Protein AF-A0A060CAW5-F1 (afdb_monomer)

Radius of gyration: 15.63 Å; Cα contacts (8 Å, |Δi|>4): 154; chains: 1; bounding box: 38×34×39 Å

Sequence (137 aa):
MDFLKDYDYYIKLNPGTFFYCDITYNPFYFMKEQGKTYGFSFALRKPVQGYPTLWKSVMDFVQENPNDIDANHFLDFVSDDKSETFNGCHFRTSIEVGDLNFFRGEKYQRLANFLDKRNGLYYESWDDSTIRTIGVT

pLDDT: mean 94.91, std 4.71, range [51.03, 98.25]

Organism: NCBI:txid526442

Mean predicted aligned error: 3.26 Å

Structure (mmCIF, N/CA/C/O backbone):
data_AF-A0A060CAW5-F1
#
_entry.id   AF-A0A060CAW5-F1
#
loop_
_atom_site.group_PDB
_atom_site.id
_atom_site.type_symbol
_atom_site.label_atom_id
_atom_site.label_alt_id
_atom_site.label_comp_id
_atom_site.label_asym_id
_atom_site.label_entity_id
_atom_site.label_seq_id
_atom_site.pdbx_PDB_ins_code
_atom_site.Cartn_x
_atom_site.Cartn_y
_atom_site.Cartn_z
_atom_site.occupancy
_atom_site.B_iso_or_equiv
_atom_site.auth_seq_id
_atom_site.auth_comp_id
_atom_site.auth_asym_id
_atom_site.auth_atom_id
_atom_site.pdbx_PDB_model_num
ATOM 1 N N . MET A 1 1 ? -10.483 7.235 -15.972 1.00 51.03 1 MET A N 1
ATOM 2 C CA . MET A 1 1 ? -9.365 6.283 -15.777 1.00 51.03 1 MET A CA 1
ATOM 3 C C . MET A 1 1 ? -9.633 5.044 -16.629 1.00 51.03 1 MET A C 1
ATOM 5 O O . MET A 1 1 ? -10.036 4.017 -16.102 1.00 51.03 1 MET A O 1
ATOM 9 N N . ASP A 1 2 ? -9.457 5.153 -17.949 1.00 74.75 2 ASP A N 1
ATOM 10 C CA . ASP A 1 2 ? -9.740 4.044 -18.882 1.00 74.75 2 ASP A CA 1
ATOM 11 C C . ASP A 1 2 ? -8.477 3.333 -19.382 1.00 74.75 2 ASP A C 1
ATOM 13 O O . ASP A 1 2 ? -8.533 2.167 -19.742 1.00 74.75 2 ASP A O 1
ATOM 17 N N . PHE A 1 3 ? -7.314 3.984 -19.313 1.00 89.25 3 PHE A N 1
ATOM 18 C CA . PHE A 1 3 ? -6.070 3.490 -19.916 1.00 89.25 3 PHE A CA 1
ATOM 19 C C . PHE A 1 3 ? -5.475 2.235 -19.274 1.00 89.25 3 PHE A C 1
ATOM 21 O O . PHE A 1 3 ? -4.670 1.567 -19.907 1.00 89.25 3 PHE A O 1
ATOM 28 N N . LEU A 1 4 ? -5.833 1.922 -18.027 1.00 93.31 4 LEU A N 1
ATOM 29 C CA . LEU A 1 4 ? -5.312 0.743 -17.330 1.00 93.31 4 LEU A CA 1
ATOM 30 C C . LEU A 1 4 ? -6.282 -0.442 -17.348 1.00 93.31 4 LEU A C 1
ATOM 32 O O . LEU A 1 4 ? -5.910 -1.508 -16.871 1.00 93.31 4 LEU A O 1
ATOM 36 N N . LYS A 1 5 ? -7.513 -0.271 -17.851 1.00 93.75 5 LYS A N 1
ATOM 37 C CA . LYS A 1 5 ? -8.590 -1.269 -17.717 1.00 93.75 5 LYS A CA 1
ATOM 38 C C . LYS A 1 5 ? -8.219 -2.631 -18.299 1.00 93.75 5 LYS A C 1
ATOM 40 O O . LYS A 1 5 ? -8.493 -3.634 -17.654 1.00 93.75 5 LYS A O 1
ATOM 45 N N . ASP A 1 6 ? -7.527 -2.636 -19.432 1.00 95.88 6 ASP A N 1
ATOM 46 C CA . ASP A 1 6 ? -7.166 -3.858 -20.160 1.00 95.88 6 ASP A CA 1
ATOM 47 C C . ASP A 1 6 ? -5.867 -4.514 -19.656 1.00 95.88 6 ASP A C 1
ATOM 49 O O . ASP A 1 6 ? -5.365 -5.455 -20.268 1.00 95.88 6 ASP A O 1
ATOM 53 N N . TYR A 1 7 ? -5.302 -4.019 -18.548 1.00 96.44 7 TYR A N 1
ATOM 54 C CA . TYR A 1 7 ? -4.070 -4.539 -17.957 1.00 96.44 7 TYR A CA 1
ATOM 55 C C . TYR A 1 7 ? -4.330 -5.181 -16.594 1.00 96.44 7 TYR A C 1
ATOM 57 O O . TYR A 1 7 ? -5.068 -4.634 -15.767 1.00 96.44 7 TYR A O 1
ATOM 65 N N . ASP A 1 8 ? -3.654 -6.307 -16.356 1.00 96.44 8 ASP A N 1
ATOM 66 C CA . ASP A 1 8 ? -3.633 -7.016 -15.070 1.00 96.44 8 ASP A CA 1
ATOM 67 C C . ASP A 1 8 ? -2.494 -6.542 -14.166 1.00 96.44 8 ASP A C 1
ATOM 69 O O . ASP A 1 8 ? -2.666 -6.466 -12.961 1.00 96.44 8 ASP A O 1
ATOM 73 N N . TYR A 1 9 ? -1.337 -6.188 -14.725 1.00 97.56 9 TYR A N 1
ATOM 74 C CA . TYR A 1 9 ? -0.172 -5.755 -13.954 1.00 97.56 9 TYR A CA 1
ATOM 75 C C . TYR A 1 9 ? 0.319 -4.390 -14.420 1.00 97.56 9 TYR A C 1
ATOM 77 O O . TYR A 1 9 ? 0.164 -4.018 -15.583 1.00 97.56 9 TYR A O 1
ATOM 85 N N . TYR A 1 10 ? 0.965 -3.661 -13.515 1.00 96.44 10 TYR A N 1
ATOM 86 C CA . TYR A 1 10 ? 1.642 -2.407 -13.827 1.00 96.44 10 TYR A CA 1
ATOM 87 C C . TYR A 1 10 ? 3.021 -2.356 -13.176 1.00 96.44 10 TYR A C 1
ATOM 89 O O . TYR A 1 10 ? 3.262 -3.013 -12.166 1.00 96.44 10 TYR A O 1
ATOM 97 N N . ILE A 1 11 ? 3.909 -1.545 -13.752 1.00 95.25 11 ILE A N 1
ATOM 98 C CA . ILE A 1 11 ? 5.115 -1.061 -13.082 1.00 95.25 11 ILE A CA 1
ATOM 99 C C . ILE A 1 11 ? 5.004 0.458 -12.963 1.00 95.25 11 ILE A C 1
ATOM 101 O O . ILE A 1 11 ? 4.833 1.155 -13.965 1.00 95.25 11 ILE A O 1
ATOM 105 N N . LYS A 1 12 ? 5.044 0.986 -11.741 1.00 94.94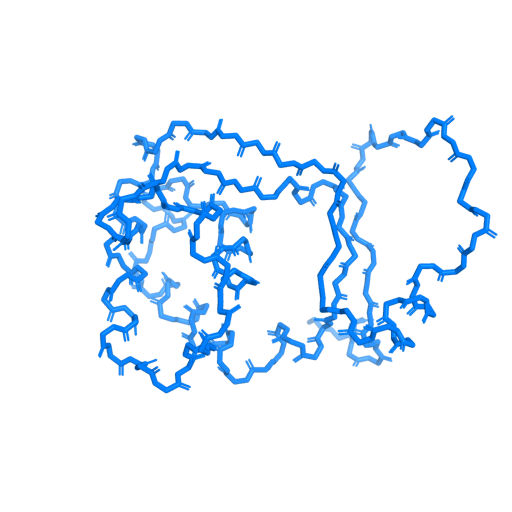 12 LYS A N 1
ATOM 106 C CA . LYS A 1 12 ? 5.085 2.435 -11.505 1.00 94.94 12 LYS A CA 1
ATOM 107 C C . LYS A 1 12 ? 6.540 2.861 -11.422 1.00 94.94 12 LYS A C 1
ATOM 109 O O . LYS A 1 12 ? 7.316 2.266 -10.682 1.00 94.94 12 LYS A O 1
ATOM 114 N N . LEU A 1 13 ? 6.886 3.895 -12.182 1.00 93.06 13 LEU A N 1
ATOM 115 C CA . LEU A 1 13 ? 8.218 4.488 -12.219 1.00 93.06 13 LEU A CA 1
ATOM 116 C C . LEU A 1 13 ? 8.086 5.997 -12.058 1.00 93.06 13 LEU A C 1
ATOM 118 O O . LEU A 1 13 ? 7.467 6.663 -12.888 1.00 93.06 13 LEU A O 1
ATOM 122 N N . ASN A 1 14 ? 8.679 6.544 -11.001 1.00 92.56 14 ASN A N 1
ATOM 123 C CA . ASN A 1 14 ? 8.732 7.992 -10.828 1.00 92.56 14 ASN A CA 1
ATOM 124 C C . ASN A 1 14 ? 9.875 8.607 -11.660 1.00 92.56 14 ASN A C 1
ATOM 126 O O . ASN A 1 14 ? 10.917 7.965 -11.842 1.00 92.56 14 ASN A O 1
ATOM 130 N N . PRO A 1 15 ? 9.740 9.867 -12.115 1.00 94.44 15 PRO A N 1
ATOM 131 C CA . PRO A 1 15 ? 10.853 10.608 -12.700 1.00 94.44 15 PRO A CA 1
ATOM 132 C C . PRO A 1 15 ? 12.083 10.607 -11.782 1.00 94.44 15 PRO A C 1
ATOM 134 O O . PRO A 1 15 ? 11.957 10.747 -10.565 1.00 94.44 15 PRO A O 1
ATOM 137 N N . GLY A 1 16 ? 13.272 10.436 -12.366 1.00 90.62 16 GLY A N 1
ATOM 138 C CA . GLY A 1 16 ? 14.528 10.328 -11.613 1.00 90.62 16 GLY A CA 1
ATOM 139 C C . GLY A 1 16 ? 14.810 8.938 -11.027 1.00 90.62 16 GLY A C 1
ATOM 140 O O . GLY A 1 16 ? 15.721 8.799 -10.214 1.00 90.62 16 GLY A O 1
ATOM 141 N N . THR A 1 17 ? 14.052 7.908 -11.418 1.00 90.19 17 THR A N 1
ATOM 142 C CA . THR A 1 17 ? 14.373 6.509 -11.091 1.00 90.19 17 THR A CA 1
ATOM 143 C C . THR A 1 17 ? 15.529 6.013 -11.959 1.00 90.19 17 THR A C 1
ATOM 145 O O . THR A 1 17 ? 15.483 6.145 -13.181 1.00 90.19 17 THR A O 1
ATOM 148 N N . PHE A 1 18 ? 16.539 5.408 -11.330 1.00 90.75 18 PHE A N 1
ATOM 149 C CA . PHE A 1 18 ? 17.682 4.792 -12.006 1.00 90.75 18 PHE A CA 1
ATOM 150 C C . PHE A 1 18 ? 17.749 3.297 -11.696 1.00 90.75 18 PHE A C 1
ATOM 152 O O . PHE A 1 18 ? 17.609 2.888 -10.543 1.00 90.75 18 PHE A O 1
ATOM 159 N N . PHE A 1 19 ? 18.005 2.499 -12.730 1.00 91.44 19 PHE A N 1
ATOM 160 C CA . PHE A 1 19 ? 18.312 1.078 -12.610 1.00 91.44 19 PHE A CA 1
ATOM 161 C C . PHE A 1 19 ? 19.819 0.892 -12.749 1.00 91.44 19 PHE A C 1
ATOM 163 O O . PHE A 1 19 ? 20.397 1.269 -13.764 1.00 91.44 19 PHE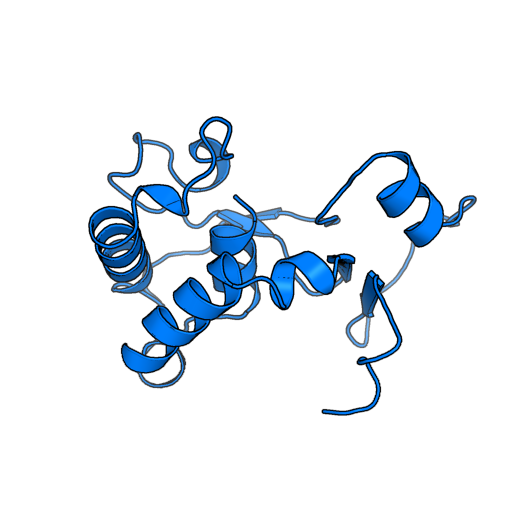 A O 1
ATOM 170 N N . TYR A 1 20 ? 20.452 0.337 -11.717 1.00 93.50 20 TYR A N 1
ATOM 171 C CA . TYR A 1 20 ? 21.899 0.087 -11.706 1.00 93.50 20 TYR A CA 1
ATOM 172 C C . TYR A 1 20 ? 22.278 -1.287 -12.267 1.00 93.50 20 TYR A C 1
ATOM 174 O O . TYR A 1 20 ? 23.447 -1.527 -12.554 1.00 93.50 20 TYR A O 1
ATOM 182 N N . CYS A 1 21 ? 21.296 -2.177 -12.414 1.00 94.12 21 CYS A N 1
ATOM 183 C CA . CYS A 1 21 ? 21.456 -3.519 -12.954 1.00 94.12 21 CYS A CA 1
ATOM 184 C C . CYS A 1 21 ? 20.468 -3.727 -14.102 1.00 94.12 21 CYS A C 1
ATOM 186 O O . CYS A 1 21 ? 19.348 -3.210 -14.055 1.00 94.12 21 CYS A O 1
ATOM 188 N N . ASP A 1 22 ? 20.858 -4.542 -15.079 1.00 95.25 22 ASP A N 1
ATOM 189 C CA . ASP A 1 22 ? 19.961 -4.978 -16.144 1.00 95.25 22 ASP A CA 1
ATOM 190 C C . ASP A 1 22 ? 18.857 -5.884 -15.585 1.00 95.25 22 ASP A C 1
ATOM 192 O O . ASP A 1 22 ? 19.109 -6.801 -14.797 1.00 95.25 22 ASP A O 1
ATOM 196 N N . ILE A 1 23 ? 17.618 -5.655 -16.021 1.00 92.44 23 ILE A N 1
ATOM 197 C CA . ILE A 1 23 ? 16.492 -6.544 -15.725 1.00 92.44 23 ILE A CA 1
ATOM 198 C C . ILE A 1 23 ? 16.469 -7.630 -16.804 1.00 92.44 23 ILE A C 1
ATOM 200 O O . ILE A 1 23 ? 15.975 -7.419 -17.908 1.00 92.44 23 ILE A O 1
ATOM 204 N N . THR A 1 24 ? 17.032 -8.795 -16.490 1.00 96.56 24 THR A N 1
ATOM 205 C CA . THR A 1 24 ? 17.245 -9.893 -17.453 1.00 96.56 24 THR A CA 1
ATOM 206 C C . THR A 1 24 ? 16.053 -10.847 -17.605 1.00 96.56 24 THR A C 1
ATOM 208 O O . THR A 1 24 ? 16.143 -11.835 -18.332 1.00 96.56 24 THR A O 1
ATOM 211 N N . TYR A 1 25 ? 14.929 -10.569 -16.940 1.00 95.19 25 TYR A N 1
ATOM 212 C CA . TYR A 1 25 ? 13.706 -11.376 -16.977 1.00 95.19 25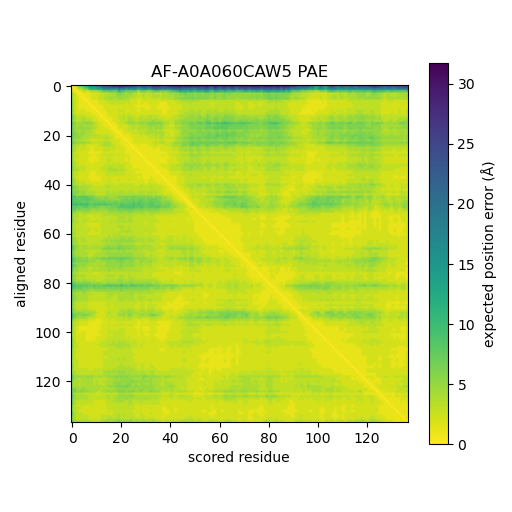 TYR A CA 1
ATOM 213 C C . TYR A 1 25 ? 12.463 -10.494 -17.143 1.00 95.19 25 TYR A C 1
ATOM 215 O O . TYR A 1 25 ? 12.512 -9.288 -16.919 1.00 95.19 25 TYR A O 1
ATOM 223 N N . ASN A 1 26 ? 11.327 -11.086 -17.519 1.00 96.50 26 ASN A N 1
ATOM 224 C CA . ASN A 1 26 ? 10.061 -10.357 -17.603 1.00 96.50 26 ASN A CA 1
ATOM 225 C C . ASN A 1 26 ? 9.391 -10.293 -16.213 1.00 96.50 26 ASN A C 1
ATOM 227 O O . ASN A 1 26 ? 8.920 -11.329 -15.730 1.00 96.50 26 ASN A O 1
ATOM 231 N N . PRO A 1 27 ? 9.302 -9.110 -15.572 1.00 95.25 27 PRO A N 1
ATOM 232 C CA . PRO A 1 27 ? 8.749 -8.996 -14.226 1.00 95.25 27 PRO A CA 1
ATOM 233 C C . PRO A 1 27 ? 7.257 -9.330 -14.173 1.00 95.25 27 PRO A C 1
ATOM 235 O O . PRO A 1 27 ? 6.813 -9.948 -13.214 1.00 95.25 27 PRO A O 1
ATOM 238 N N . PHE A 1 28 ? 6.478 -8.999 -15.205 1.00 97.31 28 PHE A N 1
ATOM 239 C CA . PHE A 1 28 ? 5.045 -9.307 -15.233 1.00 97.31 28 PHE A CA 1
ATOM 240 C C . PHE A 1 28 ? 4.792 -10.809 -15.334 1.00 97.31 28 PHE A C 1
ATOM 242 O O . PHE A 1 28 ? 3.922 -11.344 -14.651 1.00 97.31 28 PHE A O 1
ATOM 249 N N . TYR A 1 29 ? 5.587 -11.495 -16.157 1.00 97.38 29 TYR A N 1
ATOM 250 C CA . TYR A 1 29 ? 5.508 -12.946 -16.285 1.00 97.38 29 TYR A CA 1
ATOM 251 C C . TYR A 1 29 ? 5.888 -13.637 -14.972 1.00 97.38 29 TYR A C 1
ATOM 253 O O . TYR A 1 29 ? 5.151 -14.498 -14.502 1.00 97.38 29 TYR A O 1
ATOM 261 N N . PHE A 1 30 ? 6.969 -13.182 -14.328 1.00 97.31 30 PHE A N 1
ATOM 262 C CA . PHE A 1 30 ? 7.374 -13.667 -13.009 1.00 97.31 30 PHE A CA 1
ATOM 263 C C . PHE A 1 30 ? 6.268 -13.479 -11.962 1.00 97.31 30 PHE A C 1
ATOM 265 O O . PHE A 1 30 ? 5.938 -14.424 -11.251 1.00 97.31 30 PHE A O 1
ATOM 272 N N . MET A 1 31 ? 5.665 -12.287 -11.888 1.00 97.75 31 MET A N 1
ATOM 273 C CA . MET A 1 31 ? 4.575 -12.014 -10.946 1.00 97.75 31 MET A CA 1
ATOM 274 C C . MET A 1 31 ? 3.399 -12.969 -11.165 1.00 97.75 31 MET A C 1
ATOM 276 O O . MET A 1 31 ? 2.913 -13.570 -10.209 1.00 97.75 31 MET A O 1
ATOM 280 N N . LYS A 1 32 ? 2.990 -13.165 -12.423 1.00 97.19 32 LYS A N 1
ATOM 281 C CA . LYS A 1 32 ? 1.869 -14.037 -12.779 1.00 97.19 32 LYS A CA 1
ATOM 282 C C . LYS A 1 32 ? 2.148 -15.513 -12.494 1.00 97.19 32 LYS A C 1
ATOM 284 O O . LYS A 1 32 ? 1.337 -16.161 -11.841 1.00 97.19 32 LYS A O 1
ATOM 289 N N . GLU A 1 33 ? 3.278 -16.051 -12.954 1.00 97.62 33 GLU A N 1
ATOM 290 C CA . GLU A 1 33 ? 3.614 -17.470 -12.758 1.00 97.62 33 GLU A CA 1
ATOM 291 C C . GLU A 1 33 ? 3.834 -17.832 -11.290 1.00 97.62 33 GLU A C 1
ATOM 293 O O . GLU A 1 33 ? 3.495 -18.933 -10.866 1.00 97.62 33 GLU A O 1
ATOM 298 N N . GLN A 1 34 ? 4.394 -16.907 -10.510 1.00 97.81 34 GLN A N 1
ATOM 299 C CA . GLN A 1 34 ? 4.685 -17.127 -9.095 1.00 97.81 34 GLN A CA 1
ATOM 300 C C . GLN A 1 34 ? 3.535 -16.696 -8.172 1.00 97.81 34 GLN A C 1
ATOM 302 O O . GLN A 1 34 ? 3.711 -16.696 -6.951 1.00 97.81 34 GLN A O 1
ATOM 307 N N . GLY A 1 35 ? 2.385 -16.297 -8.735 1.00 96.12 35 GLY A N 1
ATOM 308 C CA . GLY A 1 35 ? 1.207 -15.864 -7.980 1.00 96.12 35 GLY A CA 1
ATOM 309 C C . GLY A 1 35 ? 1.490 -14.692 -7.035 1.00 96.12 35 GLY A C 1
ATOM 310 O O . GLY A 1 35 ? 1.040 -14.697 -5.892 1.00 96.12 35 GLY A O 1
ATOM 311 N N . LYS A 1 36 ? 2.305 -13.723 -7.464 1.00 96.94 36 LYS A N 1
ATOM 312 C CA . LYS A 1 36 ? 2.697 -12.562 -6.656 1.00 96.94 36 LYS A CA 1
ATOM 313 C C . LYS A 1 36 ? 1.777 -11.377 -6.925 1.00 96.94 36 LYS A C 1
ATOM 315 O O . LYS A 1 36 ? 1.592 -10.967 -8.068 1.00 96.94 36 LYS A O 1
ATOM 320 N N . THR A 1 37 ? 1.284 -10.785 -5.843 1.00 96.62 37 THR A N 1
ATOM 321 C CA . THR A 1 37 ? 0.395 -9.616 -5.876 1.00 96.62 37 THR A CA 1
ATOM 322 C C . THR A 1 37 ? 1.156 -8.299 -5.968 1.00 96.62 37 THR A C 1
ATOM 324 O O . THR A 1 37 ? 0.759 -7.394 -6.698 1.00 96.62 37 THR A O 1
ATOM 327 N N . TYR A 1 38 ? 2.249 -8.168 -5.216 1.00 97.50 38 TYR A N 1
ATOM 328 C CA . TYR A 1 38 ? 2.950 -6.899 -5.062 1.00 97.50 38 TYR A CA 1
ATOM 329 C C . TYR A 1 38 ? 4.462 -7.097 -4.944 1.00 97.50 38 TYR A C 1
ATOM 331 O O . TYR A 1 38 ? 4.930 -7.998 -4.249 1.00 97.5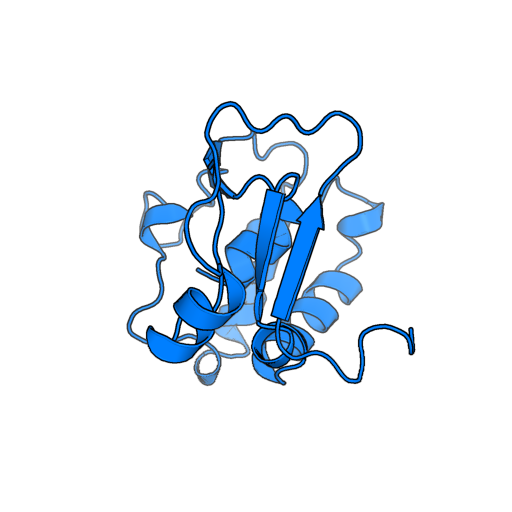0 38 TYR A O 1
ATOM 339 N N . GLY A 1 39 ? 5.219 -6.248 -5.631 1.00 96.62 39 GLY A N 1
ATOM 340 C CA . GLY A 1 39 ? 6.673 -6.221 -5.641 1.00 96.62 39 GLY A CA 1
ATOM 341 C C . GLY A 1 39 ? 7.186 -4.805 -5.405 1.00 96.62 39 GLY A C 1
ATOM 342 O O . GLY A 1 39 ? 6.704 -3.846 -6.007 1.00 96.62 39 GLY A O 1
ATOM 343 N N . PHE A 1 40 ? 8.189 -4.681 -4.542 1.00 95.31 40 PHE A N 1
ATOM 344 C CA . PHE A 1 40 ? 8.827 -3.420 -4.173 1.00 95.31 40 PHE A CA 1
ATOM 345 C C . PHE A 1 40 ? 10.347 -3.602 -4.129 1.00 95.31 40 PHE A C 1
ATOM 347 O O . PHE A 1 40 ? 10.838 -4.714 -3.945 1.00 95.31 40 PHE A O 1
ATOM 354 N N . SER A 1 41 ? 11.102 -2.511 -4.278 1.00 92.94 41 SER A N 1
ATOM 355 C CA . SER A 1 41 ? 12.571 -2.554 -4.155 1.00 92.94 41 SER A CA 1
ATOM 356 C C . SER A 1 41 ? 13.086 -2.066 -2.802 1.00 92.94 41 SER A C 1
ATOM 358 O O . SER A 1 41 ? 14.129 -2.524 -2.349 1.00 92.94 41 SER A O 1
ATOM 360 N N . PHE A 1 42 ? 12.376 -1.140 -2.150 1.00 93.00 42 PHE A N 1
ATOM 361 C CA . PHE A 1 42 ? 12.796 -0.556 -0.875 1.00 93.00 42 PHE A CA 1
ATOM 362 C C . PHE A 1 42 ? 11.629 -0.463 0.104 1.00 93.00 42 PHE A C 1
ATOM 364 O O . PHE A 1 42 ? 10.530 -0.056 -0.270 1.00 93.00 42 PHE A O 1
ATOM 371 N N . ALA A 1 43 ? 11.906 -0.779 1.364 1.00 95.31 43 ALA A N 1
ATOM 372 C CA . ALA A 1 43 ? 11.052 -0.486 2.505 1.00 95.31 43 ALA A CA 1
ATOM 373 C C . ALA A 1 43 ? 11.729 0.575 3.379 1.00 95.31 43 AL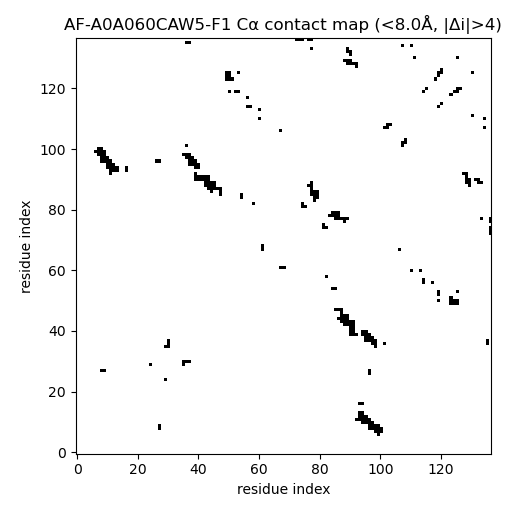A A C 1
ATOM 375 O O . ALA A 1 43 ? 12.953 0.580 3.518 1.00 95.31 43 ALA A O 1
ATOM 376 N N . LEU A 1 44 ? 10.943 1.485 3.945 1.00 94.56 44 LEU A N 1
ATOM 377 C CA . LEU A 1 44 ? 11.416 2.585 4.780 1.00 94.56 44 LEU A CA 1
ATOM 378 C C . LEU A 1 44 ? 10.542 2.689 6.028 1.00 94.56 44 LEU A C 1
ATOM 380 O O . LEU A 1 44 ? 9.362 2.360 5.986 1.00 94.56 44 LEU A O 1
ATOM 384 N N . ARG A 1 45 ? 11.101 3.212 7.120 1.00 94.88 45 ARG A N 1
ATOM 385 C CA . ARG A 1 45 ? 10.354 3.553 8.336 1.00 94.88 45 ARG A CA 1
ATOM 386 C C . ARG A 1 45 ? 10.232 5.071 8.428 1.00 94.88 45 ARG A C 1
ATOM 388 O O . ARG A 1 45 ? 11.249 5.763 8.392 1.00 94.88 45 ARG A O 1
ATOM 395 N N . LYS A 1 46 ? 9.007 5.592 8.511 1.00 89.69 46 LYS A N 1
ATOM 396 C CA . LYS A 1 46 ? 8.738 7.031 8.680 1.00 89.69 46 LYS A CA 1
ATOM 397 C C . LYS A 1 46 ? 8.142 7.329 10.060 1.00 89.69 46 LYS A C 1
ATOM 399 O O . LYS A 1 46 ? 7.436 6.483 10.609 1.00 89.69 46 LYS A O 1
ATOM 404 N N . PRO A 1 47 ? 8.392 8.531 10.611 1.00 90.19 47 PRO A N 1
ATOM 405 C CA . PRO A 1 47 ? 7.725 8.986 11.824 1.00 90.19 47 PRO A CA 1
ATOM 406 C C . PRO A 1 47 ? 6.206 9.102 11.611 1.00 90.19 47 PRO A C 1
ATOM 408 O O . PRO A 1 47 ? 5.756 9.720 10.648 1.00 90.19 47 PRO A O 1
ATOM 411 N N . VAL A 1 48 ? 5.416 8.529 12.522 1.00 91.44 48 VAL A N 1
ATOM 412 C CA . VAL A 1 48 ? 3.945 8.452 12.415 1.00 91.44 48 VAL A CA 1
ATOM 413 C C . VAL A 1 48 ? 3.216 9.751 12.781 1.00 91.44 48 VAL A C 1
ATOM 415 O O . VAL A 1 48 ? 2.007 9.861 12.606 1.00 91.44 48 VAL A O 1
ATOM 418 N N . GLN A 1 49 ? 3.940 10.766 13.263 1.00 90.50 49 GLN A N 1
ATOM 419 C CA . GLN A 1 49 ? 3.384 12.045 13.719 1.00 90.50 49 GLN A CA 1
ATOM 420 C C . GLN A 1 49 ? 2.630 12.805 12.617 1.00 90.50 49 GLN A C 1
ATOM 422 O O . GLN A 1 49 ? 1.772 13.620 12.934 1.00 90.50 49 GLN A O 1
ATOM 427 N N . GLY A 1 50 ? 2.944 12.554 11.341 1.00 87.75 50 GLY A N 1
ATOM 428 C CA . GLY A 1 50 ? 2.249 13.169 10.206 1.00 87.75 50 GLY A CA 1
ATOM 429 C C . GLY A 1 50 ? 0.889 12.543 9.882 1.00 87.75 50 GLY A C 1
ATOM 430 O O . GLY A 1 50 ? 0.135 13.122 9.106 1.00 87.75 50 GLY A O 1
ATOM 431 N N . TYR A 1 51 ? 0.575 11.376 10.446 1.00 93.62 51 TYR A N 1
ATOM 432 C CA . TYR A 1 51 ? -0.658 10.628 10.182 1.00 93.62 51 TYR A CA 1
ATOM 433 C C . TYR A 1 51 ? -1.166 9.895 11.442 1.00 93.62 51 TYR A C 1
ATOM 435 O O . TYR A 1 51 ? -1.361 8.674 11.435 1.00 93.62 51 TYR A O 1
ATOM 443 N N . PRO A 1 52 ? -1.355 10.622 12.563 1.00 94.19 52 PRO A N 1
ATOM 444 C CA . PRO A 1 52 ? -1.603 10.033 13.878 1.00 94.19 52 PRO A CA 1
ATOM 445 C C . PRO A 1 52 ? -2.889 9.201 13.960 1.00 94.19 52 PRO A C 1
ATOM 447 O O . PRO A 1 52 ? -2.983 8.331 14.826 1.00 94.19 52 PRO A O 1
ATOM 450 N N . THR A 1 53 ? -3.880 9.432 13.090 1.00 96.75 53 THR A N 1
ATOM 451 C CA . THR A 1 53 ? -5.147 8.682 13.122 1.00 96.75 53 THR A CA 1
ATOM 452 C C . THR A 1 53 ? -5.220 7.538 12.113 1.00 96.75 53 THR A C 1
ATOM 454 O O . THR A 1 53 ? -6.209 6.796 12.118 1.00 96.75 53 THR A O 1
ATOM 457 N N . LEU A 1 54 ? -4.182 7.340 11.290 1.00 96.75 54 LEU A N 1
ATOM 458 C CA . LEU A 1 54 ? -4.167 6.298 10.262 1.00 96.75 54 LEU A CA 1
ATOM 459 C C . LEU A 1 54 ? -4.330 4.907 10.869 1.00 96.75 54 LEU A C 1
ATOM 461 O O . LEU A 1 54 ? -5.286 4.213 10.541 1.00 96.75 54 LEU A O 1
ATOM 465 N N . TRP A 1 55 ? -3.442 4.514 11.788 1.00 96.88 55 TRP A N 1
ATOM 466 C CA . TRP A 1 55 ? -3.464 3.156 12.339 1.00 96.88 55 TRP A CA 1
ATOM 467 C C . TRP A 1 55 ? -4.760 2.849 13.076 1.00 96.88 55 TRP A C 1
ATOM 469 O O . TRP A 1 55 ? -5.357 1.797 12.874 1.00 96.88 55 TRP A O 1
ATOM 479 N N . LYS A 1 56 ? -5.252 3.813 13.860 1.00 97.44 56 LYS A N 1
ATOM 480 C CA . LYS A 1 56 ? -6.555 3.695 14.511 1.00 97.44 56 LYS A CA 1
ATOM 481 C C . LYS A 1 56 ? -7.666 3.450 13.486 1.00 97.44 56 LYS A C 1
ATOM 483 O O . LYS A 1 56 ? -8.472 2.552 13.677 1.00 97.44 56 LYS A O 1
ATOM 488 N N . SER A 1 57 ? -7.682 4.201 12.384 1.00 98.00 57 SER A N 1
ATOM 489 C CA . SER A 1 57 ? -8.679 4.018 11.322 1.00 98.00 57 SER A CA 1
ATOM 490 C C . SER A 1 57 ? -8.563 2.653 10.636 1.00 98.00 57 SER A C 1
ATOM 492 O O . SER A 1 57 ? -9.580 2.063 10.289 1.00 98.00 57 SER A O 1
ATOM 494 N N . VAL A 1 58 ? -7.351 2.120 10.473 1.00 97.50 58 VAL A N 1
ATOM 495 C CA . VAL A 1 58 ? -7.137 0.761 9.947 1.00 97.50 58 VAL A CA 1
ATOM 496 C C . VAL A 1 58 ? -7.657 -0.291 10.926 1.00 97.50 58 VAL A C 1
ATOM 498 O O . VAL A 1 58 ? -8.343 -1.217 10.510 1.00 97.50 58 VAL A O 1
ATOM 501 N N . MET A 1 59 ? -7.388 -0.146 12.224 1.00 97.56 59 MET A N 1
ATOM 502 C CA . MET A 1 59 ? -7.893 -1.081 13.235 1.00 97.56 59 MET A CA 1
ATOM 503 C C . MET A 1 59 ? -9.421 -1.032 13.352 1.00 97.56 59 MET A C 1
ATOM 505 O O . MET A 1 59 ? -10.043 -2.086 13.456 1.00 97.56 59 MET A O 1
ATOM 509 N N . ASP A 1 60 ? -10.035 0.152 13.250 1.00 98.25 60 ASP A N 1
ATOM 510 C CA . ASP A 1 60 ? -11.496 0.285 13.155 1.00 98.25 60 ASP A CA 1
ATOM 511 C C . ASP A 1 60 ? -12.030 -0.498 11.934 1.00 98.25 60 ASP A C 1
ATOM 513 O O . ASP A 1 60 ? -12.980 -1.270 12.052 1.00 98.25 60 ASP A O 1
ATOM 517 N N . PHE A 1 61 ? -11.379 -0.371 10.768 1.00 98.06 61 PHE A N 1
ATOM 518 C CA . PHE A 1 61 ? -11.746 -1.129 9.566 1.00 98.06 61 PHE A CA 1
ATOM 519 C C . PHE A 1 61 ? -11.640 -2.646 9.776 1.00 98.06 61 PHE A C 1
ATOM 521 O O . PHE A 1 61 ? -12.558 -3.372 9.394 1.00 98.06 61 PHE A O 1
ATOM 528 N N . VAL A 1 62 ? -10.549 -3.120 10.389 1.00 96.94 62 VAL A N 1
ATOM 529 C CA . VAL A 1 62 ? -10.315 -4.543 10.695 1.00 96.94 62 VAL A CA 1
ATOM 530 C C . VAL A 1 62 ? -11.403 -5.090 11.622 1.00 96.94 62 VAL A C 1
ATOM 532 O O . VAL A 1 62 ? -11.908 -6.187 11.390 1.00 96.94 62 VAL A O 1
ATOM 535 N N . GLN A 1 63 ? -11.800 -4.325 12.642 1.00 97.44 63 GLN A N 1
ATOM 536 C CA . GLN A 1 63 ? -12.872 -4.708 13.565 1.00 97.44 63 GLN A CA 1
ATOM 537 C C . GLN A 1 63 ? -14.231 -4.810 12.863 1.00 97.44 63 GLN A C 1
ATOM 539 O O . GLN A 1 63 ? -15.004 -5.724 13.152 1.00 97.44 63 GLN A O 1
ATOM 544 N N . GLU A 1 64 ? -14.519 -3.900 11.931 1.00 98.00 64 GLU A N 1
ATOM 545 C CA . GLU A 1 64 ? -15.756 -3.911 11.144 1.00 98.00 64 GLU A CA 1
ATOM 546 C C . GLU A 1 64 ? -15.747 -4.972 10.025 1.00 98.00 64 GLU A C 1
ATOM 548 O O . GLU A 1 64 ? -16.810 -5.427 9.600 1.00 98.00 64 GLU A O 1
ATOM 553 N N . ASN A 1 65 ? -14.567 -5.391 9.549 1.00 97.56 65 ASN A N 1
ATOM 554 C CA . ASN A 1 65 ? -14.396 -6.279 8.392 1.00 97.56 65 ASN A CA 1
ATOM 555 C C . ASN A 1 65 ? -13.413 -7.439 8.662 1.00 97.56 65 ASN A C 1
ATOM 557 O O . ASN A 1 65 ? -12.479 -7.644 7.884 1.00 97.56 65 ASN A O 1
ATOM 561 N N . PRO A 1 66 ? -13.619 -8.265 9.704 1.00 96.25 66 PRO A N 1
ATOM 562 C CA . PRO A 1 66 ? -12.666 -9.318 10.066 1.00 96.25 66 PRO A CA 1
ATOM 563 C C . PRO A 1 66 ? -12.466 -10.365 8.956 1.00 96.25 66 PRO A C 1
ATOM 565 O O . PRO A 1 66 ? -11.391 -10.941 8.837 1.00 96.25 66 PRO A O 1
ATOM 568 N N . ASN A 1 67 ? -13.473 -10.579 8.100 1.00 96.06 67 ASN A N 1
ATOM 569 C CA . ASN A 1 67 ? -13.411 -11.524 6.973 1.00 96.06 67 ASN A CA 1
ATOM 570 C C . ASN A 1 67 ? -12.553 -11.028 5.793 1.00 96.06 67 ASN A C 1
ATOM 572 O O . ASN A 1 67 ? -12.234 -11.798 4.877 1.00 96.06 67 ASN A O 1
ATOM 576 N N . ASP A 1 68 ? -12.202 -9.741 5.774 1.00 95.69 68 ASP A N 1
ATOM 577 C CA . ASP A 1 68 ? -11.365 -9.186 4.716 1.00 95.69 68 ASP A CA 1
ATOM 578 C C . ASP A 1 68 ? -9.879 -9.478 4.965 1.00 95.69 68 ASP A C 1
ATOM 580 O O . ASP A 1 68 ? -9.114 -9.503 4.001 1.00 95.69 68 ASP A O 1
ATOM 584 N N . ILE A 1 69 ? -9.498 -9.805 6.204 1.00 95.19 69 ILE A N 1
ATOM 585 C CA . ILE A 1 69 ? -8.115 -10.059 6.617 1.00 95.19 69 ILE A CA 1
ATOM 586 C C . ILE A 1 69 ? -7.704 -11.488 6.269 1.00 95.19 69 ILE A C 1
ATOM 588 O O . ILE A 1 69 ? -8.412 -12.451 6.569 1.00 95.19 69 ILE A O 1
ATOM 592 N N . ASP A 1 70 ? -6.562 -11.627 5.601 1.00 94.62 70 ASP A N 1
ATOM 593 C CA . ASP A 1 70 ? -5.986 -12.939 5.313 1.00 94.62 70 ASP A CA 1
ATOM 594 C C . ASP A 1 70 ? -5.410 -13.557 6.593 1.00 94.62 70 ASP A C 1
ATOM 596 O O . ASP A 1 70 ? -4.808 -12.860 7.400 1.00 94.62 70 ASP A O 1
ATOM 600 N N . ALA A 1 71 ? -5.556 -14.867 6.795 1.00 94.50 71 ALA A N 1
ATOM 601 C CA . ALA A 1 71 ? -5.022 -15.529 7.988 1.00 94.50 71 ALA A CA 1
ATOM 602 C C . ALA A 1 71 ? -3.480 -15.522 8.048 1.00 94.50 71 ALA A C 1
ATOM 604 O O . ALA A 1 71 ? -2.913 -15.644 9.130 1.00 94.50 71 ALA A O 1
ATOM 605 N N . ASN A 1 72 ? -2.810 -15.377 6.900 1.00 94.25 72 ASN A N 1
ATOM 606 C CA . ASN A 1 72 ? -1.353 -15.345 6.760 1.00 94.25 72 ASN A CA 1
ATOM 607 C C . ASN A 1 72 ? -0.843 -13.941 6.391 1.00 94.25 72 ASN A C 1
ATOM 609 O O . ASN A 1 72 ? 0.156 -13.803 5.681 1.00 94.25 72 ASN A O 1
ATOM 613 N N . HIS A 1 73 ? -1.555 -12.906 6.832 1.00 94.00 73 HIS A N 1
ATOM 614 C CA . HIS A 1 73 ? -1.200 -11.513 6.597 1.00 94.00 73 HIS A CA 1
ATOM 615 C C . HIS A 1 73 ? 0.154 -11.144 7.239 1.00 94.00 73 HIS A C 1
ATOM 617 O O . HIS A 1 73 ? 0.590 -11.735 8.231 1.00 94.00 73 HIS A O 1
ATOM 623 N N . PHE A 1 74 ? 0.849 -10.162 6.671 1.00 94.75 74 PHE A N 1
ATOM 624 C CA . PHE A 1 74 ? 2.214 -9.787 7.037 1.00 94.75 74 PHE A CA 1
ATOM 625 C C . PHE A 1 74 ? 2.247 -8.699 8.125 1.00 94.75 74 PHE A C 1
ATOM 627 O O . PHE A 1 74 ? 2.915 -7.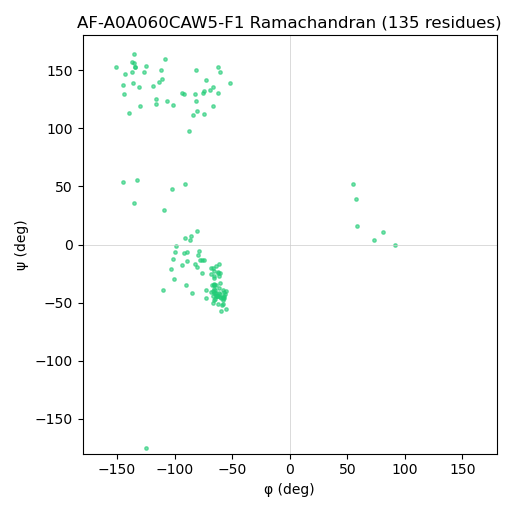673 7.980 1.00 94.75 74 PHE A O 1
ATOM 634 N N . LEU A 1 75 ? 1.529 -8.925 9.233 1.00 95.69 75 LEU A N 1
ATOM 635 C CA . LEU A 1 75 ? 1.387 -7.952 10.328 1.00 95.69 75 LEU A CA 1
ATOM 636 C C . LEU A 1 75 ? 2.722 -7.489 10.906 1.00 95.69 75 LEU A C 1
ATOM 638 O O . LEU A 1 75 ? 2.913 -6.298 11.146 1.00 95.69 75 LEU A O 1
ATOM 642 N N . ASP A 1 76 ? 3.640 -8.434 11.099 1.00 96.06 76 ASP A N 1
ATOM 643 C CA . ASP A 1 76 ? 4.932 -8.199 11.747 1.00 96.06 76 ASP A CA 1
ATOM 644 C C . ASP A 1 76 ? 5.802 -7.191 10.978 1.00 96.06 76 ASP A C 1
ATOM 646 O O . ASP A 1 76 ? 6.757 -6.639 11.519 1.00 96.06 76 ASP A O 1
ATOM 650 N N . PHE A 1 77 ? 5.487 -6.918 9.706 1.00 96.88 77 PHE A N 1
ATOM 651 C CA . PHE A 1 77 ? 6.152 -5.861 8.954 1.00 96.88 77 PHE A CA 1
ATOM 652 C C . PHE A 1 77 ? 5.724 -4.462 9.407 1.00 96.88 77 PHE A C 1
ATOM 654 O O . PHE A 1 77 ? 6.557 -3.557 9.473 1.00 96.88 77 PHE A O 1
ATOM 661 N N . VAL A 1 78 ? 4.436 -4.276 9.706 1.00 96.44 78 VAL A N 1
ATOM 662 C CA . VAL A 1 78 ? 3.817 -2.970 9.989 1.00 96.44 78 VAL A CA 1
ATOM 663 C C . VAL A 1 78 ? 3.602 -2.698 11.478 1.00 96.44 78 VAL A C 1
ATOM 665 O O . VAL A 1 78 ? 3.335 -1.558 11.856 1.00 96.44 78 VAL A O 1
ATOM 668 N N . SER A 1 79 ? 3.729 -3.706 12.338 1.00 97.00 79 SER A N 1
ATOM 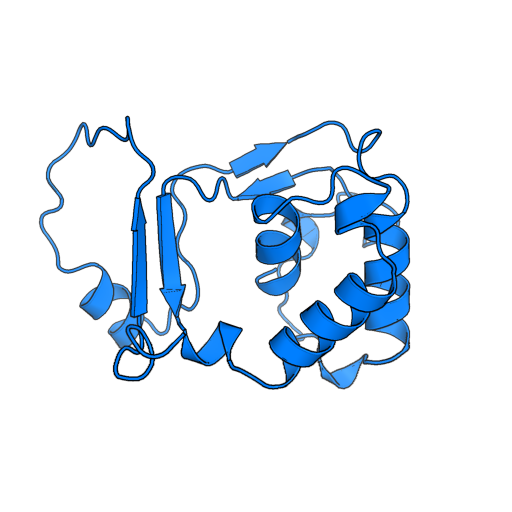669 C CA . SER A 1 79 ? 3.551 -3.575 13.782 1.00 97.00 79 SER A CA 1
ATOM 670 C C . SER A 1 79 ? 4.529 -4.477 14.527 1.00 97.00 79 SER A C 1
ATOM 672 O O . SER A 1 79 ? 4.623 -5.670 14.256 1.00 97.00 79 SER A O 1
ATOM 674 N N . ASP A 1 80 ? 5.236 -3.892 15.495 1.00 96.62 80 ASP A N 1
ATOM 675 C CA . ASP A 1 80 ? 6.213 -4.598 16.334 1.00 96.62 80 ASP A CA 1
ATOM 676 C C . ASP A 1 80 ? 5.541 -5.205 17.596 1.00 96.62 80 ASP A C 1
ATOM 678 O O . ASP A 1 80 ? 6.173 -5.921 18.374 1.00 96.62 80 ASP A O 1
ATOM 682 N N . ASP A 1 81 ? 4.257 -4.906 17.819 1.00 96.06 81 ASP A N 1
ATOM 683 C CA . ASP A 1 81 ? 3.510 -5.120 19.064 1.00 96.06 81 ASP A CA 1
ATOM 684 C C . ASP A 1 81 ? 2.118 -5.732 18.828 1.00 96.06 81 ASP A C 1
ATOM 686 O O . ASP A 1 81 ? 1.162 -5.446 19.544 1.00 96.06 81 ASP A O 1
ATOM 690 N N . LYS A 1 82 ? 2.006 -6.623 17.833 1.00 92.69 82 LYS A N 1
ATOM 691 C CA . LYS A 1 82 ? 0.779 -7.388 17.535 1.00 92.69 82 LYS A CA 1
ATOM 692 C C . LYS A 1 82 ? -0.449 -6.495 17.327 1.00 92.69 82 LYS A C 1
ATOM 694 O O . LYS A 1 82 ? -1.496 -6.721 17.924 1.00 92.69 82 LYS A O 1
ATOM 699 N N . SER A 1 83 ? -0.295 -5.517 16.443 1.00 94.00 83 SER A N 1
ATOM 700 C CA . SER A 1 83 ? -1.285 -4.530 16.008 1.00 94.00 83 SER A CA 1
ATOM 701 C C . SER A 1 83 ? -1.641 -3.415 16.992 1.00 94.00 83 SER A C 1
ATOM 703 O O . SER A 1 83 ? -2.507 -2.603 16.662 1.00 94.00 83 SER A O 1
ATOM 705 N N . GLU A 1 84 ? -1.001 -3.314 18.159 1.00 94.94 84 GLU A N 1
ATOM 706 C CA . GLU A 1 84 ? -1.270 -2.201 19.081 1.00 94.94 84 GLU A CA 1
ATOM 707 C C . GLU A 1 84 ? -0.852 -0.854 18.471 1.00 94.94 84 GLU A C 1
ATOM 709 O O . GLU A 1 84 ? -1.610 0.121 18.529 1.00 94.94 84 GLU A O 1
ATOM 714 N N . THR A 1 85 ? 0.304 -0.804 17.806 1.00 95.81 85 THR A N 1
ATOM 715 C CA . THR A 1 85 ? 0.800 0.395 17.129 1.00 95.81 85 THR A CA 1
ATOM 716 C C . THR A 1 85 ? 1.334 0.115 15.726 1.00 95.81 85 THR A C 1
ATOM 718 O O . THR A 1 85 ? 1.818 -0.970 15.400 1.00 95.81 85 THR A O 1
ATOM 721 N N . PHE A 1 86 ? 1.256 1.141 14.874 1.00 96.31 86 PHE A N 1
ATOM 722 C CA . PHE A 1 86 ? 1.934 1.145 13.583 1.00 96.31 86 PHE A CA 1
ATOM 723 C C . PHE A 1 86 ? 3.394 1.538 13.778 1.00 96.31 86 PHE A C 1
ATOM 725 O O . PHE A 1 86 ? 3.697 2.625 14.278 1.00 96.31 86 PHE A O 1
ATOM 732 N N . ASN A 1 87 ? 4.309 0.684 13.331 1.00 95.94 87 ASN A N 1
ATOM 733 C CA . ASN A 1 87 ? 5.740 0.920 13.479 1.00 95.94 87 ASN A CA 1
ATOM 734 C C . ASN A 1 87 ? 6.274 1.970 12.477 1.00 95.94 87 ASN A C 1
ATOM 736 O O . ASN A 1 87 ? 7.376 2.489 12.667 1.00 95.94 87 ASN A O 1
ATOM 740 N N . GLY A 1 88 ? 5.496 2.338 11.450 1.00 95.19 88 GLY A N 1
ATOM 741 C CA . GLY A 1 88 ? 5.870 3.323 10.429 1.00 95.19 88 GLY A CA 1
ATOM 742 C C . GLY A 1 88 ? 6.544 2.729 9.187 1.00 95.19 88 GLY A C 1
ATOM 743 O O . GLY A 1 88 ? 6.920 3.485 8.282 1.00 95.19 88 GLY A O 1
ATOM 744 N N . CYS A 1 89 ? 6.733 1.409 9.136 1.00 96.81 89 CYS A N 1
ATOM 745 C CA . CYS A 1 89 ? 7.302 0.708 7.991 1.00 96.81 89 CYS A CA 1
ATOM 746 C C . CYS A 1 89 ? 6.335 0.721 6.804 1.00 96.81 89 CYS A C 1
ATOM 748 O O . CYS A 1 89 ? 5.148 0.439 6.937 1.00 96.81 89 CYS A O 1
ATOM 750 N N . HIS A 1 90 ? 6.852 1.057 5.627 1.00 96.38 90 HIS A N 1
ATOM 751 C CA . HIS A 1 90 ? 6.101 1.069 4.378 1.00 96.38 90 HIS A CA 1
ATOM 752 C C . HIS A 1 90 ? 7.013 0.797 3.185 1.00 96.38 90 HIS A C 1
ATOM 754 O O . HIS A 1 90 ? 8.209 1.104 3.191 1.00 96.38 90 HIS A O 1
ATOM 760 N N . PHE A 1 91 ? 6.433 0.242 2.129 1.00 96.50 91 PHE A N 1
ATOM 761 C CA . PHE A 1 91 ? 7.086 0.080 0.841 1.00 96.50 91 PHE A CA 1
ATOM 762 C C . PHE A 1 91 ? 7.164 1.425 0.124 1.00 96.50 91 PHE A C 1
ATOM 764 O O . PHE A 1 91 ? 6.178 2.153 0.017 1.00 96.50 91 PHE A O 1
ATOM 771 N N . ARG A 1 92 ? 8.340 1.765 -0.403 1.00 92.81 92 ARG A N 1
ATOM 772 C CA . ARG A 1 92 ? 8.519 2.977 -1.203 1.00 92.81 92 ARG A CA 1
ATOM 773 C C . ARG A 1 92 ? 7.905 2.771 -2.590 1.00 92.81 92 ARG A C 1
ATOM 775 O O . ARG A 1 92 ? 8.468 2.051 -3.409 1.00 92.81 92 ARG A O 1
ATOM 782 N N . THR A 1 93 ? 6.826 3.486 -2.899 1.00 91.06 93 THR A N 1
ATOM 783 C CA . THR A 1 93 ? 6.064 3.333 -4.160 1.00 91.06 93 THR A CA 1
ATOM 784 C C . THR A 1 93 ? 6.680 4.057 -5.359 1.00 91.06 93 THR A C 1
ATOM 786 O O . THR A 1 93 ? 6.035 4.219 -6.393 1.00 91.06 93 THR A O 1
ATOM 789 N N . SER A 1 94 ? 7.921 4.548 -5.250 1.00 89.38 94 SER A N 1
ATOM 790 C CA . SER A 1 94 ? 8.625 5.167 -6.385 1.00 89.38 94 SER A CA 1
ATOM 791 C C . SER A 1 94 ? 8.935 4.163 -7.493 1.00 89.38 94 SER A C 1
ATOM 793 O O . SER A 1 94 ? 9.043 4.546 -8.656 1.00 89.38 94 SER A O 1
ATOM 795 N N . ILE A 1 95 ? 9.110 2.902 -7.092 1.00 91.06 95 ILE A N 1
ATOM 796 C CA . ILE A 1 95 ? 9.221 1.740 -7.958 1.00 91.06 95 ILE A CA 1
ATOM 797 C C . ILE A 1 95 ? 8.437 0.587 -7.324 1.00 91.06 95 ILE A C 1
ATOM 799 O O . ILE A 1 95 ? 8.792 0.090 -6.256 1.00 91.06 95 ILE A O 1
ATOM 803 N N . GLU A 1 96 ? 7.356 0.185 -7.979 1.00 94.94 96 GLU A N 1
ATOM 804 C CA . GLU A 1 96 ? 6.504 -0.933 -7.564 1.00 94.94 96 GLU A CA 1
ATOM 805 C C . GLU A 1 96 ? 6.010 -1.687 -8.797 1.00 94.94 96 GLU A C 1
ATOM 807 O O . GLU A 1 96 ? 5.774 -1.085 -9.848 1.00 94.94 96 GLU A O 1
ATOM 812 N N . VAL A 1 97 ? 5.841 -2.998 -8.651 1.00 96.75 97 VAL A N 1
ATOM 813 C CA . VAL A 1 97 ? 5.118 -3.845 -9.600 1.00 96.75 97 VAL A CA 1
ATOM 814 C C . VAL A 1 97 ? 3.907 -4.392 -8.863 1.00 96.75 97 VAL A C 1
ATOM 816 O O . VAL A 1 97 ? 4.062 -4.981 -7.797 1.00 96.75 97 VAL A O 1
ATOM 819 N N . GLY A 1 98 ? 2.707 -4.193 -9.393 1.00 96.88 98 GLY A N 1
ATOM 820 C CA . GLY A 1 98 ? 1.483 -4.574 -8.692 1.00 96.88 98 GLY A CA 1
ATOM 821 C C . GLY A 1 98 ? 0.461 -5.236 -9.599 1.00 96.88 98 GLY A C 1
ATOM 822 O O . GLY A 1 98 ? 0.366 -4.906 -10.782 1.00 96.88 98 GLY A O 1
ATOM 823 N N . ASP A 1 99 ? -0.308 -6.150 -9.019 1.00 97.94 99 ASP A N 1
ATOM 824 C CA . ASP A 1 99 ? -1.500 -6.742 -9.615 1.00 97.94 99 ASP A CA 1
ATOM 825 C C . ASP A 1 99 ? -2.693 -5.785 -9.450 1.00 97.94 99 ASP A C 1
ATOM 827 O O . ASP A 1 99 ? -3.155 -5.489 -8.345 1.00 97.94 99 ASP A O 1
ATOM 831 N N . LEU A 1 100 ? -3.201 -5.274 -10.567 1.00 97.19 100 LEU A N 1
ATOM 832 C CA . LEU A 1 100 ? -4.365 -4.399 -10.620 1.00 97.19 100 LEU A CA 1
ATOM 833 C C . LEU A 1 100 ? -5.638 -5.120 -10.184 1.00 97.19 100 LEU A C 1
ATOM 835 O O . LEU A 1 100 ? -6.535 -4.453 -9.675 1.00 97.19 100 LEU A O 1
ATOM 839 N N . ASN A 1 101 ? -5.737 -6.442 -10.337 1.00 97.25 101 ASN A N 1
ATOM 840 C CA . ASN A 1 101 ? -6.905 -7.201 -9.897 1.00 97.25 101 ASN A CA 1
ATOM 841 C C . ASN A 1 101 ? -7.028 -7.204 -8.373 1.00 97.25 101 ASN A C 1
ATOM 843 O O . ASN A 1 101 ? -8.137 -7.079 -7.860 1.00 97.25 101 ASN A O 1
ATOM 847 N N . PHE A 1 102 ? -5.906 -7.223 -7.649 1.00 97.12 102 PHE A N 1
ATOM 848 C CA . PHE A 1 102 ? -5.907 -7.020 -6.202 1.00 97.12 102 PHE A CA 1
ATOM 849 C C . PHE A 1 102 ? -6.435 -5.629 -5.830 1.00 97.12 102 PHE A C 1
ATOM 851 O O . PHE A 1 102 ? -7.374 -5.511 -5.045 1.00 97.12 102 PHE A O 1
ATOM 858 N N . PHE A 1 103 ? -5.896 -4.573 -6.448 1.00 96.44 103 PHE A N 1
ATOM 859 C CA . PHE A 1 103 ? -6.315 -3.198 -6.154 1.00 96.44 103 PHE A CA 1
ATOM 860 C C . PHE A 1 103 ? -7.744 -2.885 -6.619 1.00 96.44 103 PHE A C 1
ATOM 862 O O . PHE A 1 103 ? -8.390 -2.004 -6.060 1.00 96.44 103 PHE A O 1
ATOM 869 N N . ARG A 1 104 ? -8.264 -3.587 -7.629 1.00 96.69 104 ARG A N 1
ATOM 870 C CA . ARG A 1 104 ? -9.674 -3.524 -8.059 1.00 96.69 104 ARG A CA 1
ATOM 871 C C . ARG A 1 104 ? -10.586 -4.413 -7.217 1.00 96.69 104 ARG A C 1
ATOM 873 O O . ARG A 1 104 ? -11.801 -4.244 -7.274 1.00 96.69 104 ARG A O 1
ATOM 880 N N . GLY A 1 105 ? -10.010 -5.355 -6.477 1.00 97.19 105 GLY A N 1
ATOM 881 C CA . GLY A 1 105 ? -10.729 -6.319 -5.665 1.00 97.19 105 GLY A CA 1
ATOM 882 C C . GLY A 1 105 ? -11.569 -5.643 -4.589 1.00 97.19 105 GLY A C 1
ATOM 883 O O . GLY A 1 105 ? -11.208 -4.595 -4.050 1.00 97.19 105 GLY A O 1
ATOM 884 N N . GLU A 1 106 ? -12.695 -6.272 -4.259 1.00 97.62 106 GLU A N 1
ATOM 885 C CA . GLU A 1 106 ? -13.692 -5.706 -3.348 1.00 97.62 106 GLU A CA 1
ATOM 886 C C . GLU A 1 106 ? -13.096 -5.352 -1.979 1.00 97.62 106 GLU A C 1
ATOM 888 O O . GLU A 1 106 ? -13.366 -4.272 -1.460 1.00 97.62 106 GLU A O 1
ATOM 893 N N . LYS A 1 107 ? -12.226 -6.214 -1.438 1.00 97.25 107 LYS A N 1
ATOM 894 C CA . LYS A 1 107 ? -11.558 -6.009 -0.143 1.00 97.25 107 LYS A CA 1
ATOM 895 C C . LYS A 1 107 ? -10.727 -4.723 -0.118 1.00 97.25 107 LYS A C 1
ATOM 897 O O . LYS A 1 107 ? -10.923 -3.872 0.747 1.00 97.25 107 LYS A O 1
ATOM 902 N N . TYR A 1 108 ? -9.842 -4.541 -1.103 1.00 97.81 108 TYR A N 1
ATOM 903 C CA . TYR A 1 108 ? -9.011 -3.338 -1.184 1.00 97.81 108 TYR A CA 1
ATOM 904 C C . TYR A 1 108 ? -9.858 -2.091 -1.448 1.00 97.81 108 TYR A C 1
ATOM 906 O O . TYR A 1 108 ? -9.641 -1.054 -0.827 1.00 97.81 108 TYR A O 1
ATOM 914 N N . GLN A 1 109 ? -10.856 -2.183 -2.331 1.00 97.88 109 GLN A N 1
ATOM 915 C CA . GLN A 1 109 ? -11.771 -1.070 -2.589 1.00 97.88 109 GLN A CA 1
ATOM 916 C C . GLN A 1 109 ? -12.559 -0.681 -1.333 1.00 97.88 109 GLN A C 1
ATOM 918 O O . GLN A 1 109 ? -12.758 0.506 -1.081 1.00 97.88 109 GLN A O 1
ATOM 923 N N . ARG A 1 110 ? -12.970 -1.647 -0.504 1.00 98.00 110 ARG A N 1
ATOM 924 C CA . ARG A 1 110 ? -13.643 -1.380 0.771 1.00 98.00 110 ARG A CA 1
ATOM 925 C C . ARG A 1 110 ? -12.721 -0.651 1.746 1.00 98.00 110 ARG A C 1
ATOM 927 O O . ARG A 1 110 ? -13.139 0.373 2.283 1.00 98.00 110 ARG A O 1
ATOM 934 N N . LEU A 1 111 ? -11.476 -1.110 1.902 1.00 97.75 111 LEU A N 1
ATOM 935 C CA . LEU A 1 111 ? -10.455 -0.423 2.701 1.00 97.75 111 LEU A CA 1
ATOM 936 C C . LEU A 1 111 ? -10.214 1.006 2.193 1.00 97.75 111 LEU A C 1
ATOM 938 O O . LEU A 1 111 ? -10.288 1.958 2.966 1.00 97.75 111 LEU A O 1
ATOM 942 N N . ALA A 1 112 ? -9.972 1.171 0.892 1.00 97.38 112 ALA A N 1
ATOM 943 C CA . ALA A 1 112 ? -9.702 2.471 0.285 1.00 97.38 112 ALA A CA 1
ATOM 944 C C . ALA A 1 112 ? -10.870 3.447 0.498 1.00 97.38 112 ALA A C 1
ATOM 946 O O . ALA A 1 112 ? -10.656 4.569 0.948 1.00 97.38 112 ALA A O 1
ATOM 947 N N . ASN A 1 113 ? -12.107 2.999 0.266 1.00 97.56 113 ASN A N 1
ATOM 948 C CA . ASN A 1 113 ? -13.310 3.801 0.496 1.00 97.56 113 ASN A CA 1
ATOM 949 C C . ASN A 1 113 ? -13.533 4.121 1.982 1.00 97.56 113 ASN A C 1
ATOM 951 O O . ASN A 1 113 ? -14.061 5.183 2.312 1.00 97.56 113 ASN A O 1
ATOM 955 N N . PHE A 1 114 ? -13.175 3.206 2.887 1.00 97.81 114 PHE A N 1
ATOM 956 C CA . PHE A 1 114 ? -13.261 3.439 4.327 1.00 97.81 114 PHE A CA 1
ATOM 957 C C . PHE A 1 114 ? -12.285 4.536 4.762 1.00 97.81 114 PHE A C 1
ATOM 959 O O . PHE A 1 114 ? -12.680 5.474 5.453 1.00 97.81 114 PHE A O 1
ATOM 966 N N . LEU A 1 115 ? -11.029 4.443 4.319 1.00 97.62 115 LEU A N 1
ATOM 967 C CA . LEU A 1 115 ? -9.984 5.415 4.632 1.00 97.62 115 LEU A CA 1
ATOM 968 C C . LEU A 1 115 ? -10.259 6.786 3.998 1.00 97.62 115 LEU A C 1
ATOM 970 O O . LEU A 1 115 ? -10.082 7.803 4.666 1.00 97.62 115 LEU A O 1
ATOM 974 N N . ASP A 1 116 ? -10.758 6.830 2.763 1.00 96.88 116 ASP A N 1
ATOM 975 C CA . ASP A 1 116 ? -11.122 8.080 2.082 1.00 96.88 116 ASP A CA 1
ATOM 976 C C . ASP A 1 116 ? -12.153 8.890 2.890 1.00 96.88 116 ASP A C 1
ATOM 978 O O . ASP A 1 116 ? -11.960 10.074 3.167 1.00 96.88 116 ASP A O 1
ATOM 982 N N . LYS A 1 117 ? -13.184 8.221 3.427 1.00 97.19 117 LYS A N 1
ATOM 983 C CA . LYS A 1 117 ? -14.217 8.850 4.275 1.00 97.19 117 LYS A CA 1
ATOM 984 C C . LYS A 1 117 ? -13.694 9.410 5.601 1.00 97.19 117 LYS A C 1
ATOM 986 O O . LYS A 1 117 ? -14.373 10.234 6.215 1.00 97.19 117 LYS A O 1
ATOM 991 N N . ARG A 1 118 ? -12.516 8.979 6.065 1.00 97.00 118 ARG A N 1
ATOM 992 C CA . ARG A 1 118 ? -11.863 9.526 7.269 1.00 97.00 118 ARG A CA 1
ATOM 993 C C . ARG A 1 118 ? -11.148 10.852 6.989 1.00 97.00 118 ARG A C 1
ATOM 995 O O . ARG A 1 118 ? -10.743 11.520 7.934 1.00 97.00 118 ARG A O 1
ATOM 1002 N N . ASN A 1 119 ? -11.031 11.257 5.720 1.00 94.88 119 ASN A N 1
ATOM 1003 C CA . ASN A 1 119 ? -10.430 12.513 5.260 1.00 94.88 119 ASN A CA 1
ATOM 1004 C C . ASN A 1 119 ? -8.959 12.728 5.679 1.00 94.88 119 ASN A C 1
ATOM 1006 O O . ASN A 1 119 ? -8.439 13.840 5.573 1.00 94.88 119 ASN A O 1
ATOM 1010 N N . GLY A 1 120 ? -8.256 11.678 6.116 1.00 95.69 120 GLY A N 1
ATOM 1011 C CA . GLY A 1 120 ? -6.848 11.764 6.512 1.00 95.69 120 GLY A CA 1
ATOM 1012 C C . GLY A 1 120 ? -5.897 12.071 5.349 1.00 95.69 120 GLY A C 1
ATOM 1013 O O . GLY A 1 120 ? -4.822 12.611 5.568 1.00 95.69 120 GLY A O 1
ATOM 1014 N N . LEU A 1 121 ? -6.321 11.829 4.103 1.00 93.62 121 LEU A N 1
ATOM 1015 C CA . LEU A 1 121 ? -5.616 12.280 2.893 1.00 93.62 121 LEU A CA 1
ATOM 1016 C C . LEU A 1 121 ? -5.526 13.814 2.778 1.00 93.62 121 LEU A C 1
ATOM 1018 O O . LEU A 1 121 ? -4.649 14.323 2.084 1.00 93.62 121 LEU A O 1
ATOM 1022 N N . TYR A 1 122 ? -6.445 14.543 3.419 1.00 94.00 122 TYR A N 1
ATOM 1023 C CA . TYR A 1 122 ? -6.554 16.002 3.323 1.00 94.00 122 TYR A CA 1
ATOM 1024 C C . TYR A 1 122 ? -6.162 16.713 4.620 1.00 94.00 122 TYR A C 1
ATOM 1026 O O . TYR A 1 122 ? -5.550 17.779 4.575 1.00 94.00 122 TYR A O 1
ATOM 1034 N N . TYR A 1 123 ? -6.544 16.151 5.770 1.00 95.00 123 TYR A N 1
ATOM 1035 C CA . TYR A 1 123 ? -6.288 16.752 7.084 1.00 95.00 123 TYR A CA 1
ATOM 1036 C C . TYR A 1 123 ? -5.005 16.247 7.747 1.00 95.00 123 TYR A C 1
ATOM 1038 O O . TYR A 1 123 ? -4.489 16.894 8.656 1.00 95.00 123 TYR A O 1
ATOM 1046 N N . GLU A 1 124 ? -4.484 15.114 7.287 1.00 95.00 124 GLU A N 1
ATOM 1047 C CA . GLU A 1 124 ? -3.208 14.547 7.705 1.00 95.00 124 GLU A CA 1
ATOM 1048 C C . GLU A 1 124 ? -2.326 14.320 6.467 1.00 95.00 124 GLU A C 1
ATOM 1050 O O . GLU A 1 124 ? -2.658 14.715 5.351 1.00 95.00 124 GLU A O 1
ATOM 1055 N N . SER A 1 125 ? -1.154 13.719 6.655 1.00 93.44 125 SER A N 1
ATOM 1056 C CA . SER A 1 125 ? -0.232 13.362 5.572 1.00 93.44 125 SER A CA 1
ATOM 1057 C C . SER A 1 125 ? -0.307 11.870 5.247 1.00 93.44 125 SER A C 1
ATOM 1059 O O . SER A 1 125 ? 0.724 11.200 5.179 1.00 93.44 125 SER A O 1
ATOM 1061 N N . TRP A 1 126 ? -1.521 11.329 5.088 1.00 95.00 126 TRP A N 1
ATOM 1062 C CA . TRP A 1 126 ? -1.690 9.948 4.628 1.00 95.00 126 TRP A CA 1
ATOM 1063 C C . TRP A 1 126 ? -1.189 9.863 3.186 1.00 95.00 126 TRP A C 1
ATOM 1065 O O . TRP A 1 126 ? -1.697 10.558 2.309 1.00 95.00 126 TRP A O 1
ATOM 1075 N N . ASP A 1 127 ? -0.174 9.036 2.942 1.00 92.50 127 ASP A N 1
ATOM 1076 C CA . ASP A 1 127 ? 0.431 8.891 1.619 1.00 92.50 127 ASP A CA 1
ATOM 1077 C C . ASP A 1 127 ? 0.094 7.541 0.968 1.00 92.50 127 ASP A C 1
ATOM 1079 O O . ASP A 1 127 ? -0.287 6.566 1.626 1.00 92.50 127 ASP A O 1
ATOM 1083 N N . ASP A 1 128 ? 0.231 7.488 -0.360 1.00 93.38 128 ASP A N 1
ATOM 1084 C CA . ASP A 1 128 ? -0.054 6.287 -1.144 1.00 93.38 128 ASP A CA 1
ATOM 1085 C C . ASP A 1 128 ? 0.838 5.112 -0.734 1.00 93.38 128 ASP A C 1
ATOM 1087 O O . ASP A 1 128 ? 0.394 3.969 -0.769 1.00 93.38 128 ASP A O 1
ATOM 1091 N N . SER A 1 129 ? 2.077 5.384 -0.317 1.00 94.62 129 SER A N 1
ATOM 1092 C CA . SER A 1 129 ? 3.016 4.357 0.132 1.00 94.62 129 SER A CA 1
ATOM 1093 C C . SER A 1 129 ? 2.538 3.633 1.376 1.00 94.62 129 SER A C 1
ATOM 1095 O O . SER A 1 129 ? 2.579 2.402 1.441 1.00 94.62 129 SER A O 1
ATOM 1097 N N . THR A 1 130 ? 2.029 4.383 2.340 1.00 94.69 130 THR A N 1
ATOM 1098 C CA . THR A 1 130 ? 1.559 3.841 3.609 1.00 94.69 130 THR A CA 1
ATOM 1099 C C . THR A 1 130 ? 0.243 3.096 3.409 1.00 94.69 130 THR A C 1
ATOM 1101 O O . THR A 1 130 ? 0.128 1.949 3.834 1.00 94.69 130 THR A O 1
ATOM 1104 N N . ILE A 1 131 ? -0.709 3.682 2.670 1.00 95.88 131 ILE A N 1
ATOM 1105 C CA . ILE A 1 131 ? -2.005 3.042 2.380 1.00 95.88 131 ILE A CA 1
ATOM 1106 C C . ILE A 1 131 ? -1.822 1.756 1.568 1.00 95.88 131 ILE A C 1
ATOM 1108 O O . ILE A 1 131 ? -2.427 0.736 1.896 1.00 95.88 131 ILE A O 1
ATOM 1112 N N . ARG A 1 132 ? -0.969 1.770 0.533 1.00 96.31 132 ARG A N 1
ATOM 1113 C CA . ARG A 1 132 ? -0.687 0.566 -0.261 1.00 96.31 132 ARG A CA 1
ATOM 1114 C C . ARG A 1 132 ? -0.052 -0.518 0.584 1.00 96.31 132 ARG A C 1
ATOM 1116 O O . ARG A 1 132 ? -0.495 -1.652 0.473 1.00 96.31 132 ARG A O 1
ATOM 1123 N N . THR A 1 133 ? 0.928 -0.166 1.422 1.00 96.88 133 THR A N 1
ATOM 1124 C CA . THR A 1 133 ? 1.565 -1.119 2.343 1.00 96.88 133 THR A CA 1
ATOM 1125 C C . THR A 1 133 ? 0.515 -1.792 3.210 1.00 96.88 133 THR A C 1
ATOM 1127 O O . THR A 1 133 ? 0.411 -3.004 3.140 1.00 96.88 133 THR A O 1
ATOM 1130 N N . ILE A 1 134 ? -0.310 -1.016 3.921 1.00 96.62 134 ILE A N 1
ATOM 1131 C CA . ILE A 1 134 ? -1.382 -1.547 4.775 1.00 96.62 134 ILE A CA 1
ATOM 1132 C C . ILE A 1 134 ? -2.326 -2.462 3.991 1.00 96.62 134 ILE A C 1
ATOM 1134 O O . ILE A 1 134 ? -2.763 -3.477 4.508 1.00 96.62 134 ILE A O 1
ATOM 1138 N N . GLY A 1 135 ? -2.659 -2.107 2.748 1.00 96.88 135 GLY A N 1
ATOM 1139 C CA . GLY A 1 135 ? -3.525 -2.942 1.925 1.00 96.88 135 GLY A CA 1
ATOM 1140 C C . GLY A 1 135 ? -2.907 -4.299 1.592 1.00 96.88 135 GLY A C 1
ATOM 1141 O O . GLY A 1 135 ? -3.621 -5.295 1.603 1.00 96.88 135 GLY A O 1
ATOM 1142 N N . VAL A 1 136 ? -1.609 -4.347 1.273 1.00 96.19 136 VAL A N 1
ATOM 1143 C CA . VAL A 1 136 ? -0.934 -5.576 0.813 1.00 96.19 136 VAL A CA 1
ATOM 1144 C C . VAL A 1 136 ? -0.292 -6.403 1.936 1.00 96.19 136 VAL A C 1
ATOM 1146 O O . VAL A 1 136 ? 0.219 -7.484 1.641 1.00 96.19 136 VAL A O 1
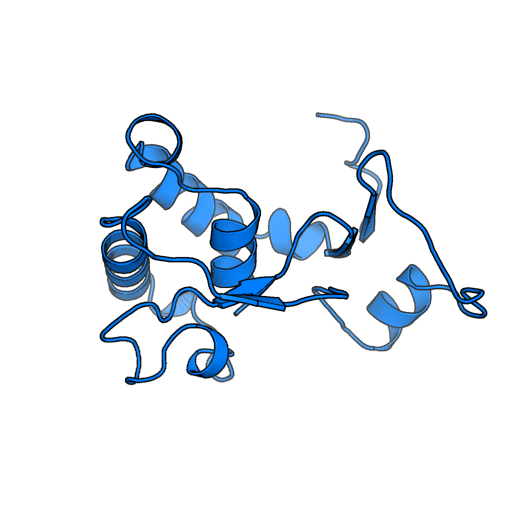ATOM 1149 N N . THR A 1 137 ? -0.264 -5.898 3.175 1.00 93.44 137 THR A N 1
ATOM 1150 C CA . THR A 1 137 ? 0.281 -6.584 4.361 1.00 93.44 137 THR A CA 1
ATOM 1151 C C . THR A 1 137 ? -0.822 -7.090 5.254 1.00 93.44 137 THR A C 1
ATOM 1153 O O . THR A 1 137 ? -0.771 -8.295 5.552 1.00 93.44 137 THR A O 1
#

Solvent-accessible surface area (backbone atoms only — not comparable to full-atom values): 8240 Å² total; per-residue (Å²): 136,69,89,58,68,93,47,56,63,50,73,46,74,44,92,91,72,82,78,96,64,85,79,91,67,62,67,66,59,50,30,60,78,68,72,48,56,72,44,68,84,47,72,49,72,47,81,54,82,53,36,75,60,50,55,60,54,51,52,53,48,43,73,78,38,61,86,67,59,61,95,84,47,47,54,75,66,37,13,88,58,86,70,77,47,67,63,33,46,24,42,45,63,53,41,30,37,39,35,44,60,58,63,68,27,68,62,44,44,49,52,51,55,55,52,57,75,67,42,36,70,76,81,35,62,55,45,72,34,51,54,51,34,64,70,78,52

Foldseek 3Di:
DPVCVPDFKDKAADPPDDDPDDPPDDVVVVCVVVVHFKDADDKDADDCPQQVCVLVLLVVVCVVCVVLDDPPAPVVQQDVPNSPDGRRIWGDSNTMMGGVCLCVDPSNVSLVVSVVVVVCVPVGVDDPGNSVRSSRD

Secondary structure (DSSP, 8-state):
--TTTT-SEEEEE-TT---SS---S-HHHHHHHTT--EEES-EEE--GGGSTTHHHHHHHHHHH-GGGS-TT--HHHH-SSTTSS---EEE-TTEEEEEHHHHHSHHHHHHHHHHHHTTHHHHS---HHHHHHHHH-

InterPro domains:
  IPR002685 Glycosyl transferase, family 15 [PF01793] (3-136)
  IPR002685 Glycosyl transferase, family 15 [PTHR31121] (3-136)
  IPR029044 Nucleotide-diphospho-sugar transferases [G3DSA:3.90.550.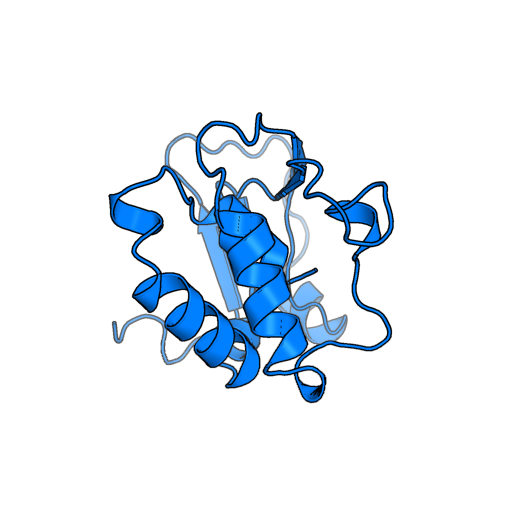10] (1-137)
  IPR029044 Nucleotide-diphospho-sugar transferases [SSF53448] (2-136)

Nearest PDB structures (foldseek):
  1s4p-assembly1_B  TM=9.876E-01  e=7.913E-12  Saccharomyces cerevisiae
  1s4n-assembly1_A  TM=9.896E-01  e=6.932E-11  Saccharomyces cerevisiae
  7bop-assembly6_F  TM=9.498E-01  e=3.435E-11  Aspergillus fumigatus A1163
  5a07-assembly1_B  TM=9.585E-01  e=6.900E-10  Saccharomyces cerevisiae S288C
  5a08-assembly1_B  TM=9.609E-01  e=1.484E-09  Saccharomyces cerevisiae S288C